Protein AF-A0A6G0L705-F1 (afdb_monomer)

Solvent-accessible surface area (backbone atoms only — not comparable to ful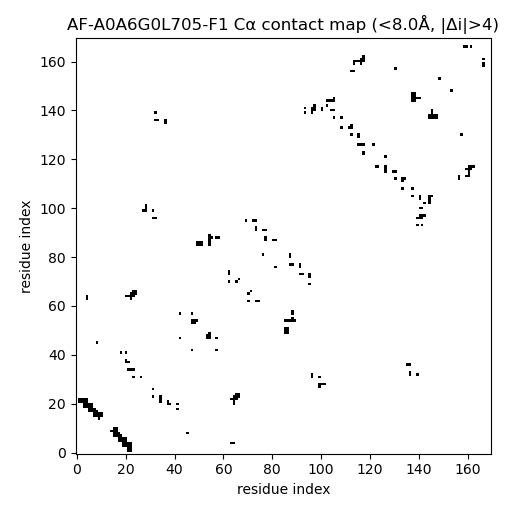l-atom values): 9842 Å² total; per-residue (Å²): 133,85,60,62,49,79,48,78,48,73,43,96,88,69,50,75,46,77,48,75,44,70,47,56,74,98,61,55,44,64,54,47,45,54,49,52,53,52,46,53,54,46,37,62,72,75,60,56,55,75,48,52,72,36,26,53,55,51,39,59,61,46,49,78,29,38,47,75,67,62,32,50,54,45,50,52,47,48,75,74,41,44,93,82,32,61,54,38,47,62,52,40,52,46,56,52,36,44,70,52,41,54,90,64,50,52,58,56,53,51,54,49,53,66,61,48,60,56,51,91,93,58,53,71,67,58,41,53,47,56,55,48,53,59,60,65,42,37,67,62,43,50,98,82,44,29,66,80,77,54,66,70,56,54,52,49,37,56,44,72,19,44,56,69,88,67,44,76,74,112

Foldseek 3Di:
DFDWDKDWDQDPVRDIDIDTQTADDDDALVSLLLNVVSLVVVCVVNVQDLAQVSLVVSLVVNLVRYDDPLNVQLVVQCVVPSVPGSNSNLVSSLVVSCVRQDPCSLVVLVVVLLVQADDPPDDLVVSVVVNVSSQVSQCSHDPPRNDHDDPVVSVVSSLSRYPPVSNPPD

Secondary structure (DSSP, 8-state):
---EEEEEEE-TTS-EEEEEEEPP-S--HHHHHHHHHHHHHHHHHHT--SSHHHHHHHHHHHHTT--HHHHHHHHHHHHHHTTT-TTHHHHHHHHHHHHHS-TTHHHHHHHHHHH----TT--HHHHHHHHHHHHHHGGG--TTTTPPPPHHHHHHHHHHTS-HHHHTT-

Sequence (170 aa):
MTDDITFTKTKANGTVVKKKVPVFRDGDWKAWLVWVLNLQEFQAFMGYTLEQGDQWALAEDIQVLLFEEDLRFFNDIFREEAEFRPNITVIALRQLTARHCPPETRGVLMDELMQVRKKKGTSVREYSREFRTLLRMIPFLEHGENEAVPEADVVRMYKNGMPVDWQDAY

pLDDT: mean 92.24, std 7.67, range [42.78, 97.31]

Radius of gyration: 18.54 Å; Cα contacts (8 Å, |Δi|>4): 166; chains: 1; bounding box: 48×31×52 Å

Nearest PDB structures (foldseek):
  8uyo-assembly1_1  TM=5.138E-01  e=4.205E-02  Homo sapiens
  5iqj-assembly3_C  TM=2.612E-01  e=2.625E+00  Vibrio cholerae O1 biovar El Tor

Structure (mmCIF, N/CA/C/O backbone):
data_AF-A0A6G0L705-F1
#
_entry.id   AF-A0A6G0L705-F1
#
loop_
_atom_site.group_PDB
_atom_site.id
_atom_site.type_symbol
_atom_site.label_atom_id
_atom_site.label_alt_id
_atom_site.label_comp_id
_atom_site.label_asym_id
_atom_site.label_entity_id
_atom_site.label_seq_id
_atom_site.pdbx_PDB_ins_code
_atom_site.Cartn_x
_atom_site.Cartn_y
_atom_site.Cartn_z
_atom_site.occupancy
_atom_site.B_iso_or_equiv
_atom_site.auth_seq_id
_atom_site.auth_comp_id
_atom_site.auth_asym_id
_atom_site.auth_atom_id
_atom_site.pdbx_PDB_model_num
ATOM 1 N N . MET A 1 1 ? -7.353 -19.001 -4.564 1.00 42.78 1 MET A N 1
ATOM 2 C CA . MET A 1 1 ? -8.498 -18.084 -4.731 1.00 42.78 1 MET A CA 1
ATOM 3 C C . MET A 1 1 ? -8.224 -16.924 -3.803 1.00 42.78 1 MET A C 1
ATOM 5 O O . MET A 1 1 ? -7.949 -17.188 -2.645 1.00 42.78 1 MET A O 1
ATOM 9 N N . THR A 1 2 ? -8.160 -15.695 -4.308 1.00 59.28 2 THR A N 1
ATOM 10 C CA . THR A 1 2 ? -8.153 -14.513 -3.439 1.00 59.28 2 THR A CA 1
ATOM 11 C C . THR A 1 2 ? -9.572 -14.328 -2.924 1.00 59.28 2 THR A C 1
ATOM 13 O O . THR A 1 2 ? -10.496 -14.155 -3.720 1.00 59.28 2 THR A O 1
ATOM 16 N N . ASP A 1 3 ? -9.747 -14.458 -1.613 1.00 86.94 3 ASP A N 1
ATOM 17 C CA . ASP A 1 3 ? -11.007 -14.136 -0.957 1.00 86.94 3 ASP A CA 1
ATOM 18 C C . ASP A 1 3 ? -11.141 -12.602 -0.967 1.00 86.94 3 ASP A C 1
ATOM 20 O O . ASP A 1 3 ? -10.310 -11.893 -0.405 1.00 86.94 3 ASP A O 1
ATOM 24 N N . ASP A 1 4 ? -12.151 -12.079 -1.663 1.00 93.12 4 ASP A N 1
ATOM 25 C CA . ASP A 1 4 ? -12.408 -10.638 -1.753 1.00 93.12 4 ASP A CA 1
ATOM 26 C C . ASP A 1 4 ? -13.674 -10.279 -0.966 1.00 93.12 4 ASP A C 1
ATOM 28 O O . ASP A 1 4 ? -14.715 -10.927 -1.117 1.00 93.12 4 ASP A O 1
ATOM 32 N N . ILE A 1 5 ? -13.638 -9.170 -0.226 1.00 95.00 5 ILE A N 1
ATOM 33 C CA . ILE A 1 5 ? -14.830 -8.547 0.360 1.00 95.00 5 ILE A CA 1
ATOM 34 C C . ILE A 1 5 ? -15.337 -7.444 -0.572 1.00 95.00 5 ILE A C 1
ATOM 36 O O . ILE A 1 5 ? -14.567 -6.682 -1.160 1.00 95.00 5 ILE A O 1
ATOM 40 N N . THR A 1 6 ? -16.659 -7.373 -0.753 1.00 95.81 6 THR A N 1
ATOM 41 C CA . THR A 1 6 ? -17.296 -6.345 -1.588 1.00 95.81 6 THR A CA 1
ATOM 42 C C . THR A 1 6 ? -17.860 -5.229 -0.723 1.00 95.81 6 THR A C 1
ATOM 44 O O . THR A 1 6 ? -18.895 -5.399 -0.083 1.00 95.81 6 THR A O 1
ATOM 47 N N . PHE A 1 7 ? -17.232 -4.061 -0.793 1.00 95.62 7 PHE A N 1
ATOM 48 C CA . PHE A 1 7 ? -17.709 -2.838 -0.161 1.00 95.62 7 PHE A CA 1
ATOM 49 C C . PHE A 1 7 ? -18.599 -2.061 -1.117 1.00 95.62 7 PHE A C 1
ATOM 51 O O . PHE A 1 7 ? -18.406 -2.074 -2.339 1.00 95.62 7 PHE A O 1
ATOM 58 N N . THR A 1 8 ? -19.581 -1.371 -0.553 1.00 94.25 8 THR A N 1
ATOM 59 C CA . THR A 1 8 ? -20.555 -0.590 -1.309 1.00 94.25 8 THR A CA 1
ATOM 60 C C . THR A 1 8 ? -20.527 0.853 -0.831 1.00 94.25 8 THR A C 1
ATOM 62 O O . THR A 1 8 ? -20.612 1.109 0.363 1.00 94.25 8 THR A O 1
ATOM 65 N N . LYS A 1 9 ? -20.446 1.797 -1.770 1.00 92.31 9 LYS A N 1
ATOM 66 C CA . LYS A 1 9 ? -20.517 3.234 -1.501 1.00 92.31 9 LYS A CA 1
ATOM 67 C C . LYS A 1 9 ? -21.645 3.854 -2.309 1.00 92.31 9 LYS A C 1
ATOM 69 O O . LYS A 1 9 ? -21.705 3.692 -3.529 1.00 92.31 9 LYS A O 1
ATOM 74 N N . THR A 1 10 ? -22.495 4.622 -1.644 1.00 92.56 10 THR A N 1
ATOM 75 C CA . THR A 1 10 ? -23.503 5.454 -2.306 1.00 92.56 10 THR A CA 1
ATOM 76 C C . THR A 1 10 ? -22.913 6.838 -2.553 1.00 92.56 10 THR A C 1
ATOM 78 O O . THR A 1 10 ? -22.479 7.519 -1.629 1.00 92.56 10 THR A O 1
ATOM 81 N N . LYS A 1 11 ? -22.845 7.253 -3.818 1.00 88.81 11 LYS A N 1
ATOM 82 C CA . LYS A 1 11 ? -22.392 8.593 -4.212 1.00 88.81 11 LYS A CA 1
ATOM 83 C C . LYS A 1 11 ? -23.455 9.643 -3.880 1.00 88.81 11 LYS A C 1
ATOM 85 O O . LYS A 1 11 ? -24.634 9.322 -3.774 1.00 88.81 11 LYS A O 1
ATOM 90 N N . ALA A 1 12 ? -23.054 10.915 -3.836 1.00 86.88 12 ALA A N 1
ATOM 91 C CA . ALA A 1 12 ? -23.959 12.045 -3.585 1.00 86.88 12 ALA A CA 1
ATOM 92 C C . ALA A 1 12 ? -25.152 12.122 -4.563 1.00 86.88 12 ALA A C 1
ATOM 94 O O . ALA A 1 12 ? -26.218 12.606 -4.209 1.00 86.88 12 ALA A O 1
ATOM 95 N N . ASN A 1 13 ? -24.995 11.602 -5.784 1.00 91.06 13 ASN A N 1
ATOM 96 C CA . ASN A 1 13 ? -26.057 11.525 -6.790 1.00 91.06 13 ASN A CA 1
ATOM 97 C C . ASN A 1 13 ? -26.958 10.273 -6.653 1.00 91.06 13 ASN A C 1
ATOM 99 O O . ASN A 1 13 ? -27.658 9.924 -7.601 1.00 91.06 13 ASN A O 1
ATOM 103 N N . GLY A 1 14 ? -26.875 9.537 -5.540 1.00 91.44 14 GLY A N 1
ATOM 104 C CA . GLY A 1 14 ? -27.624 8.301 -5.291 1.00 91.44 14 GLY A CA 1
ATOM 105 C C . GLY A 1 14 ? -27.089 7.059 -6.014 1.00 91.44 14 GLY A C 1
ATOM 106 O O . GLY A 1 14 ? -27.605 5.963 -5.810 1.00 91.44 14 GLY A O 1
ATOM 107 N N . THR A 1 15 ? -26.046 7.184 -6.845 1.00 94.12 15 THR A N 1
ATOM 108 C CA . THR A 1 15 ? -25.465 6.027 -7.541 1.00 94.12 15 THR A CA 1
ATOM 109 C C . THR A 1 15 ? -24.717 5.133 -6.561 1.00 94.12 15 THR A C 1
ATOM 111 O O . THR A 1 15 ? -23.779 5.576 -5.897 1.00 94.12 15 THR A O 1
ATOM 114 N N . VAL A 1 16 ? -25.073 3.853 -6.539 1.00 94.56 16 VAL A N 1
ATOM 115 C CA . VAL A 1 16 ? -24.383 2.835 -5.747 1.00 94.56 16 VAL A CA 1
ATOM 116 C C . VAL A 1 16 ? -23.226 2.252 -6.555 1.00 94.56 16 VAL A C 1
ATOM 118 O O . VAL A 1 16 ? -23.421 1.718 -7.646 1.00 94.56 16 VAL A O 1
ATOM 121 N N . VAL A 1 17 ? -22.013 2.344 -6.020 1.00 94.38 17 VAL A N 1
ATOM 122 C CA . VAL A 1 17 ? -20.807 1.739 -6.593 1.00 94.38 17 VAL A CA 1
ATOM 123 C C . VAL A 1 17 ? -20.247 0.676 -5.660 1.00 94.3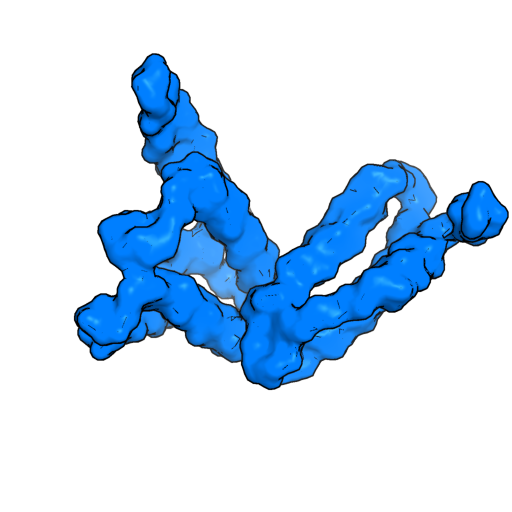8 17 VAL A C 1
ATOM 125 O O . VAL A 1 17 ? -20.391 0.765 -4.444 1.00 94.38 17 VAL A O 1
ATOM 128 N N . LYS A 1 18 ? -19.601 -0.337 -6.240 1.00 94.56 18 LYS A N 1
ATOM 129 C CA . LYS A 1 18 ? -19.010 -1.455 -5.503 1.00 94.56 18 LYS A CA 1
ATOM 130 C C . LYS A 1 18 ? -17.511 -1.523 -5.755 1.00 94.56 18 LYS A C 1
ATOM 132 O O . LYS A 1 18 ? -17.070 -1.300 -6.883 1.00 94.56 18 LYS A O 1
ATOM 137 N N . LYS A 1 19 ? -16.745 -1.872 -4.727 1.00 94.62 19 LYS A N 1
ATOM 138 C CA . LYS A 1 19 ? -15.305 -2.129 -4.809 1.00 94.62 19 LYS A CA 1
ATOM 139 C C . LYS A 1 19 ? -15.021 -3.462 -4.133 1.00 94.62 19 LYS A C 1
ATOM 141 O O . LYS A 1 19 ? -15.455 -3.695 -3.011 1.00 94.62 19 LYS A O 1
ATOM 146 N N . LYS A 1 20 ? -14.317 -4.338 -4.845 1.00 95.06 20 LYS A N 1
ATOM 147 C CA . LYS A 1 20 ? -13.746 -5.548 -4.260 1.00 95.06 20 LYS A CA 1
ATOM 148 C C . LYS A 1 20 ? -12.392 -5.207 -3.664 1.00 95.06 20 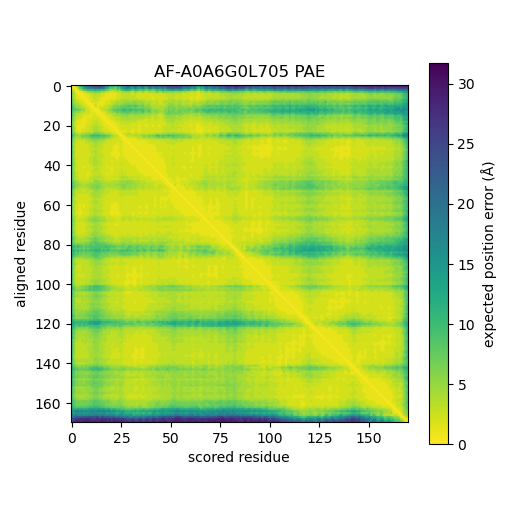LYS A C 1
ATOM 150 O O . LYS A 1 20 ? -11.607 -4.519 -4.323 1.00 95.06 20 LYS A O 1
ATOM 155 N N . VAL A 1 21 ? -12.156 -5.667 -2.447 1.00 95.31 21 VAL A N 1
ATOM 156 C CA . VAL A 1 21 ? -10.885 -5.512 -1.744 1.00 95.31 21 VAL A CA 1
ATOM 157 C C . VAL A 1 21 ? -10.447 -6.901 -1.290 1.00 95.31 21 VAL A C 1
ATOM 159 O O . VAL A 1 21 ? -11.263 -7.604 -0.686 1.00 95.31 21 VAL A O 1
ATOM 162 N N . PRO A 1 22 ? -9.213 -7.321 -1.608 1.00 94.75 22 PRO A N 1
ATOM 163 C CA . PRO A 1 22 ? -8.718 -8.617 -1.176 1.00 94.75 22 PRO A CA 1
ATOM 164 C C . PRO A 1 22 ? -8.565 -8.632 0.343 1.00 94.75 22 PRO A C 1
ATOM 166 O O . PRO A 1 22 ? -8.160 -7.631 0.937 1.00 94.75 22 PRO A O 1
ATOM 169 N N . VAL A 1 23 ? -8.855 -9.766 0.970 1.00 95.50 23 VAL A N 1
ATOM 170 C CA . VAL A 1 23 ? -8.432 -9.999 2.354 1.00 95.50 23 VAL A CA 1
ATOM 171 C C . VAL A 1 23 ? -6.926 -10.240 2.414 1.00 95.50 23 VAL A C 1
ATOM 173 O O . VAL A 1 23 ? -6.317 -10.657 1.423 1.00 95.50 23 VAL A O 1
ATOM 176 N N . PHE A 1 24 ? -6.331 -10.024 3.582 1.00 95.06 24 PHE A N 1
ATOM 177 C CA . PHE A 1 24 ? -4.974 -10.474 3.863 1.00 95.06 24 PHE A CA 1
ATOM 178 C C . PHE A 1 24 ? -5.005 -11.735 4.732 1.00 95.06 24 PHE A C 1
ATOM 180 O O . PHE A 1 24 ? -5.639 -11.759 5.788 1.00 95.06 24 PHE A O 1
ATOM 187 N N . ARG A 1 25 ? -4.337 -12.796 4.268 1.00 91.06 25 ARG A N 1
ATOM 188 C CA . ARG A 1 25 ? -4.171 -14.059 4.996 1.00 91.06 25 ARG A CA 1
ATOM 189 C C . ARG A 1 25 ? -2.871 -14.733 4.560 1.00 91.06 25 ARG A C 1
ATOM 191 O O . ARG A 1 25 ? -2.672 -14.910 3.360 1.00 91.06 25 ARG A O 1
ATOM 198 N N . ASP A 1 26 ? -2.032 -15.100 5.526 1.00 81.56 26 ASP A N 1
ATOM 199 C CA . ASP A 1 26 ? -0.814 -15.909 5.347 1.00 81.56 26 ASP A CA 1
ATOM 200 C C . ASP A 1 26 ? 0.091 -15.461 4.179 1.00 81.56 26 ASP A C 1
ATOM 202 O O . ASP A 1 26 ? 0.476 -16.260 3.321 1.00 81.56 26 ASP A O 1
ATOM 206 N N . GLY A 1 27 ? 0.405 -14.163 4.115 1.00 90.12 27 GLY A N 1
ATOM 207 C CA . GLY A 1 27 ? 1.269 -13.571 3.089 1.00 90.12 27 GLY A CA 1
ATOM 208 C C . GLY A 1 27 ? 2.681 -13.260 3.587 1.00 90.12 27 GLY A C 1
ATOM 209 O O . GLY A 1 27 ? 2.898 -13.053 4.777 1.00 90.12 27 GLY A O 1
ATOM 210 N N . ASP A 1 28 ? 3.641 -13.186 2.662 1.00 94.50 28 ASP A N 1
ATOM 211 C CA . ASP A 1 28 ? 4.955 -12.607 2.950 1.00 94.50 28 ASP A CA 1
ATOM 212 C C . ASP A 1 28 ? 4.894 -11.066 3.004 1.00 94.50 28 ASP A C 1
ATOM 214 O O . ASP A 1 28 ? 3.871 -10.441 2.701 1.00 94.50 28 ASP A O 1
ATOM 218 N N . TRP A 1 29 ? 6.016 -10.438 3.363 1.00 95.19 29 TRP A N 1
ATOM 219 C CA . TRP A 1 29 ? 6.138 -8.978 3.450 1.00 95.19 29 TRP A CA 1
ATOM 220 C C . TRP A 1 29 ? 5.708 -8.268 2.155 1.00 95.19 29 TRP A C 1
ATOM 222 O O . TRP A 1 29 ? 5.147 -7.172 2.179 1.00 95.19 29 TRP A O 1
ATOM 232 N N . LYS A 1 30 ? 5.929 -8.895 0.995 1.00 95.56 30 LYS A N 1
ATOM 233 C CA . LYS A 1 30 ? 5.602 -8.311 -0.305 1.00 95.56 30 LYS A CA 1
ATOM 234 C C . LYS A 1 30 ? 4.112 -8.410 -0.589 1.00 95.56 30 LYS A C 1
ATOM 236 O O . LYS A 1 30 ? 3.518 -7.439 -1.060 1.00 95.56 30 LYS A O 1
ATOM 241 N N . ALA A 1 31 ? 3.492 -9.545 -0.276 1.00 95.81 31 ALA A N 1
ATOM 242 C CA . ALA A 1 31 ? 2.047 -9.709 -0.310 1.00 95.81 31 ALA A CA 1
ATOM 243 C C . ALA A 1 31 ? 1.360 -8.699 0.620 1.00 95.81 31 ALA A C 1
ATOM 245 O O . ALA A 1 31 ? 0.369 -8.088 0.214 1.00 95.81 31 ALA A O 1
ATOM 246 N N . TRP A 1 32 ? 1.927 -8.451 1.807 1.00 96.94 32 TRP A N 1
ATOM 247 C CA . TRP A 1 32 ? 1.458 -7.411 2.723 1.00 96.94 32 TRP A CA 1
ATOM 248 C C . TRP A 1 32 ? 1.507 -6.021 2.080 1.00 96.94 32 TRP A C 1
ATOM 250 O O . TRP A 1 32 ? 0.488 -5.336 2.015 1.00 96.94 32 TRP A O 1
ATOM 260 N N . LEU A 1 33 ? 2.645 -5.609 1.514 1.00 97.00 33 LEU A N 1
ATOM 261 C CA . LEU A 1 33 ? 2.770 -4.287 0.882 1.00 97.00 33 LEU A CA 1
ATOM 262 C C . LEU A 1 33 ? 1.865 -4.127 -0.347 1.00 97.00 33 LEU A C 1
ATOM 264 O O . LEU A 1 33 ? 1.308 -3.050 -0.572 1.00 97.00 33 LEU A O 1
ATOM 268 N N . VAL A 1 34 ? 1.651 -5.191 -1.127 1.00 96.06 34 VAL A N 1
ATOM 269 C CA . VAL A 1 34 ? 0.641 -5.192 -2.198 1.00 96.06 34 VAL A CA 1
ATOM 270 C C . VAL A 1 34 ? -0.761 -4.995 -1.620 1.00 96.06 34 VAL A C 1
ATOM 272 O O . VAL A 1 34 ? -1.548 -4.225 -2.174 1.00 96.06 34 VAL A O 1
ATOM 275 N N . TRP A 1 35 ? -1.094 -5.664 -0.519 1.00 96.75 35 TRP A N 1
ATOM 276 C CA . TRP A 1 35 ? -2.385 -5.504 0.144 1.00 96.75 35 TRP A CA 1
ATOM 277 C C . TRP A 1 35 ? -2.579 -4.077 0.681 1.00 96.75 35 TRP A C 1
ATOM 279 O O . TRP A 1 35 ? -3.599 -3.454 0.384 1.00 96.75 35 TRP A O 1
ATOM 289 N N . VAL A 1 36 ? -1.568 -3.493 1.332 1.00 96.38 36 VAL A N 1
ATOM 290 C CA . VAL A 1 36 ? -1.584 -2.096 1.805 1.00 96.38 36 VAL A CA 1
ATOM 291 C C . VAL A 1 36 ? -1.764 -1.102 0.651 1.00 96.38 36 VAL A C 1
ATOM 293 O O . VAL A 1 36 ? -2.540 -0.151 0.767 1.00 96.38 36 VAL A O 1
ATOM 296 N N . LEU A 1 37 ? -1.129 -1.330 -0.503 1.00 95.50 37 LEU A N 1
ATOM 297 C CA . LEU A 1 37 ? -1.350 -0.507 -1.699 1.00 95.50 37 LEU A CA 1
ATOM 298 C C . LEU A 1 37 ? -2.802 -0.567 -2.193 1.00 95.50 37 LEU A C 1
ATOM 300 O O . LEU A 1 37 ? -3.376 0.465 -2.550 1.00 95.50 37 LEU A O 1
ATOM 304 N N . ASN A 1 38 ? -3.413 -1.755 -2.194 1.00 94.94 38 ASN A N 1
ATOM 305 C CA . ASN A 1 38 ? -4.832 -1.905 -2.528 1.00 94.94 38 ASN A CA 1
ATOM 306 C C . ASN A 1 38 ? -5.727 -1.202 -1.499 1.00 94.94 38 ASN A C 1
ATOM 308 O O . ASN A 1 38 ? -6.724 -0.582 -1.876 1.00 94.94 38 ASN A O 1
ATOM 312 N N . LEU A 1 39 ? -5.353 -1.251 -0.218 1.00 95.25 39 LEU A N 1
ATOM 313 C CA . LEU A 1 39 ? -6.066 -0.572 0.856 1.00 95.25 39 LEU A CA 1
ATOM 314 C C . LEU A 1 39 ? -5.999 0.955 0.707 1.00 95.25 39 LEU A C 1
ATOM 316 O O . LEU A 1 39 ? -7.011 1.623 0.892 1.00 95.25 39 LEU A O 1
ATOM 320 N N . GLN A 1 40 ? -4.863 1.517 0.285 1.00 94.06 40 GLN A N 1
ATOM 321 C CA . GLN A 1 40 ? -4.745 2.949 -0.018 1.00 94.06 40 GLN A CA 1
ATOM 322 C C . GLN A 1 40 ? -5.713 3.373 -1.139 1.00 94.06 40 GLN A C 1
ATOM 324 O O . GLN A 1 40 ? -6.377 4.408 -1.052 1.00 94.06 40 GLN A O 1
ATOM 329 N N . GLU A 1 41 ? -5.828 2.569 -2.199 1.00 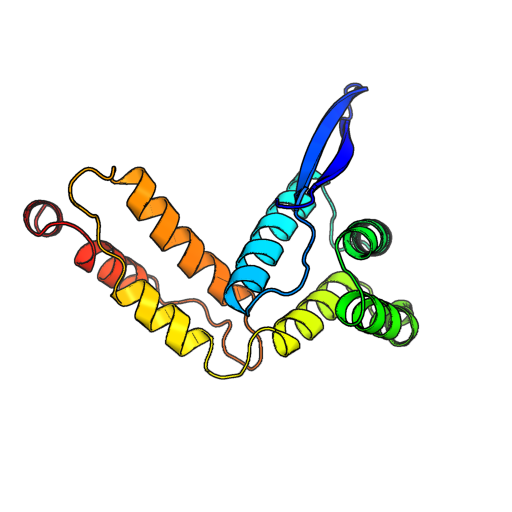93.12 41 GLU A N 1
ATOM 330 C CA . GLU A 1 41 ? -6.779 2.830 -3.288 1.00 93.12 41 GLU A CA 1
ATOM 331 C C . GLU A 1 41 ? -8.235 2.687 -2.829 1.00 93.12 41 GLU A C 1
ATOM 333 O O . GLU A 1 41 ? -9.109 3.436 -3.274 1.00 93.12 41 GLU A O 1
ATOM 338 N N . PHE A 1 42 ? -8.503 1.741 -1.929 1.00 95.25 42 PHE A N 1
ATOM 339 C CA . PHE A 1 42 ? -9.801 1.575 -1.288 1.00 95.25 42 PHE A CA 1
ATOM 340 C C . PHE A 1 42 ? -10.166 2.773 -0.403 1.00 95.25 42 PHE A C 1
ATOM 342 O O . PHE A 1 42 ? -11.263 3.306 -0.550 1.00 95.25 42 PHE A O 1
ATOM 349 N N . GLN A 1 43 ? -9.249 3.254 0.438 1.00 94.06 43 GLN A N 1
ATOM 350 C CA . GLN A 1 43 ? -9.446 4.438 1.277 1.00 94.06 43 GLN A CA 1
ATOM 351 C C . GLN A 1 43 ? -9.821 5.658 0.433 1.00 94.06 43 GLN A C 1
ATOM 353 O O . GLN A 1 43 ? -10.821 6.321 0.707 1.00 94.06 43 GLN A O 1
ATOM 358 N N . ALA A 1 44 ? -9.086 5.897 -0.658 1.00 93.25 44 ALA A N 1
ATOM 359 C CA . ALA A 1 44 ? -9.388 6.976 -1.595 1.00 93.25 44 ALA A CA 1
ATOM 360 C C . ALA A 1 44 ? -10.755 6.793 -2.281 1.00 93.25 44 ALA A C 1
ATOM 362 O O . ALA A 1 44 ? -11.498 7.757 -2.468 1.00 93.25 44 ALA A O 1
ATOM 363 N N . PHE A 1 45 ? -11.122 5.557 -2.637 1.00 93.69 45 PHE A N 1
ATOM 364 C CA . PHE A 1 45 ? -12.433 5.245 -3.210 1.00 93.69 45 PHE A CA 1
ATOM 365 C C . PHE A 1 45 ? -13.576 5.514 -2.219 1.00 93.69 45 PHE A C 1
ATOM 367 O O . PHE A 1 45 ? -14.582 6.139 -2.583 1.00 93.69 45 PHE A O 1
ATOM 374 N N . MET A 1 46 ? -13.416 5.079 -0.967 1.00 94.25 46 MET A N 1
ATOM 375 C CA . MET A 1 46 ? -14.378 5.296 0.114 1.00 94.25 46 MET A CA 1
ATOM 376 C C . MET A 1 46 ? -14.429 6.754 0.559 1.00 94.25 46 MET A C 1
ATOM 378 O O . MET A 1 46 ? -15.497 7.239 0.920 1.00 94.25 46 MET A O 1
ATOM 382 N N . GLY A 1 47 ? -13.363 7.515 0.316 1.00 92.44 47 GLY A N 1
ATOM 383 C CA . GLY A 1 47 ? -13.273 8.930 0.661 1.00 92.44 47 GLY A CA 1
ATOM 384 C C . GLY A 1 47 ? -12.994 9.150 2.141 1.00 92.44 47 GLY A C 1
ATOM 385 O O . GLY A 1 47 ? -13.364 10.199 2.650 1.00 92.44 47 GLY A O 1
ATOM 386 N N . TYR A 1 48 ? -12.372 8.174 2.805 1.00 93.56 48 TYR A N 1
ATOM 387 C CA . TYR A 1 48 ? -11.970 8.308 4.199 1.00 93.56 48 TYR A CA 1
ATOM 388 C C . TYR A 1 48 ? -10.899 9.385 4.345 1.00 93.56 48 TYR A C 1
ATOM 390 O O . TYR A 1 48 ? -9.911 9.407 3.603 1.00 93.56 48 TYR A O 1
ATOM 398 N N . THR A 1 49 ? -11.096 10.271 5.312 1.00 90.94 49 THR A N 1
ATOM 399 C CA . THR A 1 49 ? -10.156 11.323 5.687 1.00 90.94 49 THR A CA 1
ATOM 400 C C . THR A 1 49 ? -9.447 10.986 7.004 1.00 90.94 49 THR A C 1
ATOM 402 O O . THR A 1 49 ? -9.582 9.890 7.550 1.00 90.94 49 THR A O 1
ATOM 405 N N . LEU A 1 50 ? -8.647 11.927 7.513 1.00 87.62 50 LEU A N 1
ATOM 406 C CA . LEU A 1 50 ? -8.019 11.824 8.835 1.00 87.62 50 LEU A CA 1
ATOM 407 C C . LEU A 1 50 ? -8.953 12.265 9.974 1.00 87.62 50 LEU A C 1
ATOM 409 O O . LEU A 1 50 ? -8.523 12.312 11.125 1.00 87.62 50 LEU A O 1
ATOM 413 N N . GLU A 1 51 ? -10.205 12.617 9.671 1.00 89.69 51 GLU A N 1
ATOM 414 C CA . GLU A 1 51 ? -11.206 12.902 10.693 1.00 89.69 51 GLU A CA 1
ATOM 415 C C . GLU A 1 51 ? -11.496 11.649 11.520 1.00 89.69 51 GLU A C 1
ATOM 417 O O . GLU A 1 51 ? -11.563 10.539 10.996 1.00 89.69 51 GLU A O 1
ATOM 422 N N . GLN A 1 52 ? -11.698 11.826 12.826 1.00 85.19 52 GLN A N 1
ATOM 423 C CA . GLN A 1 52 ? -11.837 10.704 13.753 1.00 85.19 52 GLN A CA 1
ATOM 424 C C . GLN A 1 52 ? -12.960 9.741 13.332 1.00 85.19 52 GLN A C 1
ATOM 426 O O . GLN A 1 52 ? -12.751 8.534 13.341 1.00 85.19 52 GLN A O 1
ATOM 431 N N . GLY A 1 53 ? -14.123 10.255 12.911 1.00 88.75 53 GLY A N 1
ATOM 432 C CA . GLY A 1 53 ? -15.241 9.420 12.453 1.00 88.75 53 GLY A CA 1
ATOM 433 C C . GLY A 1 53 ? -14.883 8.537 11.253 1.00 88.75 53 GLY A C 1
ATOM 434 O O . GLY A 1 53 ? -15.195 7.348 11.253 1.00 88.75 53 GLY A O 1
ATOM 435 N N . ASP A 1 54 ? -14.152 9.088 10.282 1.00 92.19 54 ASP A N 1
ATOM 436 C CA . ASP A 1 54 ? -13.662 8.332 9.126 1.00 92.19 54 ASP A CA 1
ATOM 437 C C . ASP A 1 54 ? -12.602 7.301 9.520 1.00 92.19 54 ASP A C 1
ATOM 439 O O . ASP A 1 54 ? -12.544 6.225 8.932 1.00 92.19 54 ASP A O 1
ATOM 443 N N . GLN A 1 55 ? -11.774 7.597 10.525 1.00 92.00 55 GLN A N 1
ATOM 444 C CA . GLN A 1 55 ? -10.791 6.646 11.042 1.00 92.00 55 GLN A CA 1
ATOM 445 C C . GLN A 1 55 ? -11.477 5.433 11.685 1.00 92.00 55 GLN A C 1
ATOM 447 O O . GLN A 1 55 ? -11.084 4.304 11.389 1.00 92.00 55 GLN A O 1
ATOM 452 N N . TRP A 1 56 ? -12.530 5.637 12.482 1.00 91.75 56 TRP A N 1
ATOM 453 C CA . TRP A 1 56 ? -13.331 4.540 13.041 1.00 91.75 56 TRP A CA 1
ATOM 454 C C . TRP A 1 56 ? -14.021 3.714 11.952 1.00 91.75 56 TRP A C 1
ATOM 456 O O . TRP A 1 56 ? -13.897 2.493 11.955 1.00 91.75 56 TRP A O 1
ATOM 466 N N . ALA A 1 57 ? -14.669 4.361 10.980 1.00 93.81 57 ALA A N 1
ATOM 467 C CA . ALA A 1 57 ? -15.319 3.656 9.872 1.00 93.81 57 ALA A CA 1
ATOM 468 C C . ALA A 1 57 ? -14.314 2.845 9.032 1.00 93.81 57 ALA A C 1
ATOM 470 O O . ALA A 1 57 ? -14.549 1.686 8.697 1.00 93.81 57 ALA A O 1
ATOM 471 N N . LEU A 1 58 ? -13.142 3.420 8.751 1.00 95.25 58 LEU A N 1
ATOM 472 C CA . LEU A 1 58 ? -12.056 2.711 8.084 1.00 95.25 58 LEU A CA 1
ATOM 473 C C . LEU A 1 58 ? -11.545 1.523 8.914 1.00 95.25 58 LEU A C 1
ATOM 475 O O . LEU A 1 58 ? -11.161 0.505 8.342 1.00 95.25 58 LEU A O 1
ATOM 479 N N . ALA A 1 59 ? -11.516 1.634 10.242 1.00 95.19 59 ALA A N 1
ATOM 480 C CA . ALA A 1 59 ? -11.100 0.542 11.113 1.00 95.19 59 ALA A CA 1
ATOM 481 C C . ALA A 1 59 ? -12.051 -0.655 11.012 1.00 95.19 59 ALA A C 1
ATOM 483 O O . ALA A 1 59 ? -11.581 -1.781 10.859 1.00 95.19 59 ALA A O 1
ATOM 484 N N . GLU A 1 60 ? -13.363 -0.412 11.028 1.00 95.38 60 GLU A N 1
ATOM 485 C CA . GLU A 1 60 ? -14.386 -1.452 10.843 1.00 95.38 60 GLU A CA 1
ATOM 486 C C . GLU A 1 60 ? -14.217 -2.162 9.490 1.00 95.38 60 GLU A C 1
ATOM 488 O O . GLU A 1 60 ? -14.216 -3.393 9.417 1.00 95.38 60 GLU A O 1
ATOM 493 N N . ASP A 1 61 ? -13.978 -1.395 8.422 1.00 96.56 61 ASP A N 1
ATOM 494 C CA . ASP A 1 61 ? -13.726 -1.947 7.089 1.00 96.56 61 ASP A CA 1
ATOM 495 C C . ASP A 1 61 ? -12.415 -2.751 7.012 1.00 96.56 61 ASP A C 1
ATOM 497 O O . ASP A 1 61 ? -12.336 -3.745 6.291 1.00 96.56 61 ASP A O 1
ATOM 501 N N . ILE A 1 62 ? -11.370 -2.356 7.744 1.00 96.38 62 ILE A N 1
ATOM 502 C CA . ILE A 1 62 ? -10.099 -3.097 7.800 1.00 96.38 62 ILE A CA 1
ATOM 503 C C . ILE A 1 62 ? -10.243 -4.385 8.613 1.00 96.38 62 ILE A C 1
ATOM 505 O O . ILE A 1 62 ? -9.689 -5.412 8.223 1.00 96.38 62 ILE A O 1
ATOM 509 N N . GLN A 1 63 ? -10.999 -4.369 9.711 1.00 96.06 63 GLN A N 1
ATOM 510 C CA . GLN A 1 63 ? -11.198 -5.542 10.568 1.00 96.06 63 GLN A CA 1
ATOM 511 C C . GLN A 1 63 ? -11.786 -6.729 9.801 1.00 96.06 63 GLN A C 1
ATOM 513 O O . GLN A 1 63 ? -11.400 -7.866 10.052 1.00 96.06 63 GLN A O 1
ATOM 518 N N . VAL A 1 64 ? -12.671 -6.487 8.827 1.00 96.38 64 VAL A N 1
ATOM 519 C CA . VAL A 1 64 ? -13.240 -7.565 7.996 1.00 96.38 64 VAL A CA 1
ATOM 520 C C . VAL A 1 64 ? -12.279 -8.085 6.917 1.00 96.38 64 VAL A C 1
ATOM 522 O O . VAL A 1 64 ? -12.567 -9.090 6.267 1.00 96.38 64 VAL A O 1
ATOM 525 N N . LEU A 1 65 ? -11.151 -7.404 6.705 1.00 96.81 65 LEU A N 1
ATOM 526 C CA . LEU A 1 65 ? -10.106 -7.778 5.750 1.00 96.81 65 LEU A CA 1
ATOM 527 C C . LEU A 1 65 ? -8.906 -8.471 6.407 1.00 96.81 65 LEU A C 1
ATOM 529 O O . LEU A 1 65 ? -8.090 -9.051 5.690 1.00 96.81 65 LEU A O 1
ATOM 533 N N . LEU A 1 66 ? -8.802 -8.412 7.736 1.00 96.44 66 LEU A N 1
ATOM 534 C CA . LEU A 1 66 ? -7.755 -9.045 8.534 1.00 96.44 66 LEU A CA 1
ATOM 535 C C . LEU A 1 66 ? -8.279 -10.307 9.222 1.00 96.44 66 LEU A C 1
ATOM 537 O O . LEU A 1 66 ? -9.467 -10.442 9.509 1.00 96.44 66 LEU A O 1
ATOM 541 N N . PHE A 1 67 ? -7.371 -11.233 9.524 1.00 94.81 67 PHE A N 1
ATOM 542 C CA . PHE A 1 67 ? -7.702 -12.509 10.153 1.00 94.81 67 PHE A CA 1
ATOM 543 C C . PHE A 1 67 ? -6.748 -12.834 11.304 1.00 94.81 67 PHE A C 1
ATOM 545 O O . PHE A 1 67 ? -5.652 -12.290 11.408 1.00 94.81 67 PHE A O 1
ATOM 552 N N . GLU A 1 68 ? -7.200 -13.732 12.179 1.00 94.19 68 GLU A N 1
ATOM 553 C CA . GLU A 1 68 ? -6.393 -14.391 13.211 1.00 94.19 68 GLU A CA 1
ATOM 554 C C . GLU A 1 68 ? -5.507 -13.455 14.053 1.00 94.19 68 GLU A C 1
ATOM 556 O O . GLU A 1 68 ? -6.013 -12.692 14.874 1.00 94.19 68 GLU A O 1
ATOM 561 N N . GLU A 1 69 ? -4.181 -13.585 13.961 1.00 94.81 69 GLU A N 1
ATOM 562 C CA . GLU A 1 69 ? -3.232 -12.791 14.743 1.00 94.81 69 GLU A CA 1
ATOM 563 C C . GLU A 1 69 ? -3.213 -11.321 14.314 1.00 94.81 69 GLU A C 1
ATOM 565 O O . GLU A 1 69 ? -3.227 -10.459 15.189 1.00 94.81 69 GLU A O 1
ATOM 570 N N . ASP A 1 70 ? -3.287 -11.029 13.013 1.00 96.06 70 ASP A N 1
ATOM 571 C CA . ASP A 1 70 ? -3.297 -9.651 12.510 1.00 96.06 70 ASP A CA 1
ATOM 572 C C . ASP A 1 70 ? -4.548 -8.894 12.967 1.00 96.06 70 ASP A C 1
ATOM 574 O O . ASP A 1 70 ? -4.455 -7.752 13.417 1.00 96.06 70 ASP A O 1
ATOM 578 N N . LEU A 1 71 ? -5.717 -9.546 12.925 1.00 96.75 71 LEU A N 1
ATOM 579 C CA . LEU A 1 71 ? -6.964 -8.961 13.428 1.00 96.75 71 LEU A CA 1
ATOM 580 C C . LEU A 1 71 ? -6.908 -8.720 14.943 1.00 96.75 71 LEU A C 1
ATOM 582 O O . LEU A 1 71 ? -7.339 -7.669 15.418 1.00 96.75 71 LEU A O 1
ATOM 586 N N . ARG A 1 72 ? -6.382 -9.684 15.711 1.00 96.94 72 ARG A N 1
ATOM 587 C CA . ARG A 1 72 ? -6.228 -9.538 17.169 1.00 96.94 72 ARG A CA 1
ATOM 588 C C . ARG A 1 72 ? -5.304 -8.374 17.508 1.00 96.94 72 ARG A C 1
ATOM 590 O O . ARG A 1 72 ? -5.705 -7.497 18.264 1.00 96.94 72 ARG A O 1
ATOM 597 N N . PHE A 1 73 ? -4.132 -8.332 16.881 1.00 96.06 73 PHE A N 1
ATOM 598 C CA . PHE A 1 73 ? -3.146 -7.276 17.076 1.00 96.06 73 PHE A CA 1
ATOM 599 C C . PHE A 1 73 ? -3.707 -5.893 16.719 1.00 96.06 73 PHE A C 1
ATOM 601 O O . PHE A 1 73 ? -3.569 -4.951 17.495 1.00 96.06 73 PHE A O 1
ATOM 608 N N . PHE A 1 74 ? -4.407 -5.777 15.585 1.00 96.38 74 PHE A N 1
ATOM 609 C CA . PHE A 1 74 ? -5.076 -4.537 15.190 1.00 96.38 74 PHE A CA 1
ATOM 610 C C . PHE A 1 74 ? -6.081 -4.066 16.250 1.00 96.38 74 PHE A C 1
ATOM 612 O O . PHE A 1 74 ? -6.074 -2.903 16.646 1.00 96.38 74 PHE A O 1
ATOM 619 N N . ASN A 1 75 ? -6.926 -4.974 16.744 1.00 95.81 75 ASN A N 1
ATOM 620 C CA . ASN A 1 75 ? -7.952 -4.649 17.734 1.00 95.81 75 ASN A CA 1
ATOM 621 C C . ASN A 1 75 ? -7.370 -4.276 19.101 1.00 95.81 75 ASN A C 1
ATOM 623 O O . ASN A 1 75 ? -7.920 -3.398 19.767 1.00 95.81 75 ASN A O 1
ATOM 627 N N . ASP A 1 76 ? -6.274 -4.914 19.516 1.00 96.06 76 ASP A N 1
ATOM 628 C CA . ASP A 1 76 ? -5.595 -4.587 20.771 1.00 96.06 76 ASP A CA 1
ATOM 629 C C . ASP A 1 76 ? -5.051 -3.147 20.744 1.00 96.06 76 ASP A C 1
ATOM 631 O O . ASP A 1 76 ? -5.318 -2.388 21.676 1.00 96.06 76 ASP A O 1
ATOM 635 N N . ILE A 1 77 ? -4.430 -2.715 19.635 1.00 93.25 77 ILE A N 1
ATOM 636 C CA . ILE A 1 77 ? -3.981 -1.319 19.450 1.00 93.25 77 ILE A CA 1
ATOM 637 C C . ILE A 1 77 ? -5.149 -0.338 19.579 1.00 93.25 77 ILE A C 1
ATOM 639 O O . ILE A 1 77 ? -5.045 0.677 20.268 1.00 93.25 77 ILE A O 1
ATOM 643 N N . PHE A 1 78 ? -6.280 -0.630 18.935 1.00 90.75 78 PHE A N 1
ATOM 644 C CA . PHE A 1 78 ? -7.458 0.234 19.023 1.00 90.75 78 PHE A CA 1
ATOM 645 C C . PHE A 1 78 ? -8.001 0.326 20.445 1.00 90.75 78 PHE A C 1
ATOM 647 O O . PHE A 1 78 ? -8.308 1.422 20.910 1.00 90.75 78 PHE A O 1
ATOM 654 N N . ARG A 1 79 ? -8.096 -0.802 21.153 1.00 90.56 79 ARG A N 1
ATOM 655 C CA . ARG A 1 79 ? -8.569 -0.823 22.541 1.00 90.56 79 ARG A CA 1
ATOM 656 C C . ARG A 1 79 ? -7.678 0.017 23.458 1.00 90.56 79 ARG A C 1
ATOM 658 O O . ARG A 1 79 ? -8.185 0.618 24.398 1.00 90.56 79 ARG A O 1
ATOM 665 N N . GLU A 1 80 ? -6.375 0.030 23.209 1.00 90.44 80 GLU A N 1
ATOM 666 C CA . GLU A 1 80 ? -5.392 0.662 24.092 1.00 90.44 80 GLU A CA 1
ATOM 667 C C . GLU A 1 80 ? -5.148 2.140 23.768 1.00 90.44 80 GLU A C 1
ATOM 669 O O . GLU A 1 80 ? -4.945 2.941 24.680 1.00 90.44 80 GLU A O 1
ATOM 674 N N . GLU A 1 81 ? -5.194 2.529 22.491 1.00 89.31 81 GLU A N 1
ATOM 675 C CA . GLU A 1 81 ? -4.729 3.850 22.051 1.00 89.31 81 GLU A CA 1
ATOM 676 C C . GLU A 1 81 ? -5.801 4.739 21.392 1.00 89.31 81 GLU A C 1
ATOM 678 O O . GLU A 1 81 ? -5.552 5.937 21.213 1.00 89.31 81 GLU A O 1
ATOM 683 N N . ALA A 1 82 ? -6.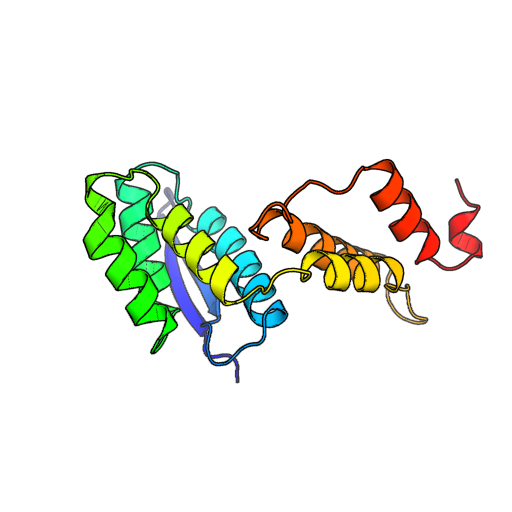988 4.226 21.033 1.00 84.31 82 ALA A N 1
ATOM 684 C CA . ALA A 1 82 ? -7.949 4.981 20.208 1.00 84.31 82 ALA A CA 1
ATOM 685 C C . ALA A 1 82 ? -8.467 6.277 20.855 1.00 84.31 82 ALA A C 1
ATOM 687 O O . ALA A 1 82 ? -8.761 7.240 20.146 1.00 84.31 82 ALA A O 1
ATOM 688 N N . GLU A 1 83 ? -8.542 6.342 22.187 1.00 82.94 83 GLU A N 1
ATOM 689 C CA . GLU A 1 83 ? -8.970 7.552 22.906 1.00 82.94 83 GLU A CA 1
ATOM 690 C C . GLU A 1 83 ? -7.949 8.698 22.808 1.00 82.94 83 GLU A C 1
ATOM 692 O O . GLU A 1 83 ? -8.314 9.870 22.899 1.00 82.94 83 GLU A O 1
ATOM 697 N N . PHE A 1 84 ? -6.672 8.379 22.579 1.00 86.56 84 PHE A N 1
ATOM 698 C CA . PHE A 1 84 ? -5.567 9.343 22.613 1.00 86.56 84 PHE A CA 1
ATOM 699 C C . PHE A 1 84 ? -5.010 9.676 21.224 1.00 86.56 84 PHE A C 1
ATOM 701 O O . PHE A 1 84 ? -4.162 10.562 21.084 1.00 86.56 84 PHE A O 1
ATOM 708 N N . ARG A 1 85 ? -5.455 8.961 20.185 1.00 85.00 85 ARG A N 1
ATOM 709 C CA . ARG A 1 85 ? -4.880 9.016 18.838 1.00 85.00 85 ARG A CA 1
ATOM 710 C C . ARG A 1 85 ? -5.965 9.275 17.787 1.00 85.00 85 ARG A C 1
ATOM 712 O O . ARG A 1 85 ? -6.625 8.336 17.351 1.00 85.00 85 ARG A O 1
ATOM 719 N N . PRO A 1 86 ? -6.122 10.516 17.291 1.00 83.25 86 PRO A N 1
ATOM 720 C CA . PRO A 1 86 ? -7.143 10.821 16.285 1.00 83.25 86 PRO A CA 1
ATOM 721 C C . PRO A 1 86 ? -6.924 10.085 14.952 1.00 83.25 86 PRO A C 1
ATOM 723 O O . PRO A 1 86 ? -7.882 9.868 14.226 1.00 83.25 86 PRO A O 1
ATOM 726 N N . ASN A 1 87 ? -5.692 9.665 14.647 1.00 87.69 87 ASN A N 1
ATOM 727 C CA . ASN A 1 87 ? -5.303 8.903 13.455 1.00 87.69 87 ASN A CA 1
ATOM 728 C C . ASN A 1 87 ? -4.968 7.428 13.769 1.00 87.69 87 ASN A C 1
ATOM 730 O O . ASN A 1 87 ? -4.059 6.854 13.161 1.00 87.69 87 ASN A O 1
ATOM 734 N N . ILE A 1 88 ? -5.660 6.832 14.747 1.00 90.62 88 ILE A N 1
ATOM 735 C CA . ILE A 1 88 ? -5.380 5.485 15.268 1.00 90.62 88 ILE A CA 1
ATOM 736 C C . ILE A 1 88 ? -5.314 4.410 14.175 1.00 90.62 88 ILE A C 1
ATOM 738 O O . ILE A 1 88 ? -4.430 3.561 14.211 1.00 90.62 88 ILE A O 1
ATOM 742 N N . THR A 1 89 ? -6.158 4.486 13.147 1.00 94.06 89 THR A N 1
ATOM 743 C CA . THR A 1 89 ? -6.198 3.498 12.059 1.00 94.06 89 THR A CA 1
ATOM 744 C C . THR A 1 89 ? -4.920 3.488 11.238 1.00 94.06 89 THR A C 1
ATOM 746 O O . THR A 1 89 ? -4.389 2.427 10.912 1.00 94.06 89 THR A O 1
ATOM 749 N N . VAL A 1 90 ? -4.374 4.673 10.955 1.00 91.50 90 VAL A N 1
ATOM 750 C CA . VAL A 1 90 ? -3.068 4.807 10.298 1.00 91.50 90 VAL A CA 1
ATOM 751 C C . VAL A 1 90 ? -1.965 4.244 11.193 1.00 91.50 90 VAL A C 1
ATOM 753 O O . VAL A 1 90 ? -1.085 3.543 10.701 1.00 91.50 90 VAL A O 1
ATOM 756 N N . ILE A 1 91 ? -2.010 4.517 12.500 1.00 91.69 91 ILE A N 1
ATOM 757 C CA . ILE A 1 91 ? -1.014 4.015 13.458 1.00 91.69 91 ILE A CA 1
ATOM 758 C C . ILE A 1 91 ? -1.048 2.485 13.528 1.00 91.69 91 ILE A C 1
ATOM 760 O O . ILE A 1 91 ? -0.001 1.855 13.398 1.00 91.69 91 ILE A O 1
ATOM 764 N N . ALA A 1 92 ? -2.229 1.883 13.660 1.00 95.00 92 ALA A N 1
ATOM 765 C CA . ALA A 1 92 ? -2.387 0.434 13.725 1.00 95.00 92 ALA A CA 1
ATOM 766 C C . ALA A 1 92 ? -1.884 -0.258 12.445 1.00 95.00 92 ALA A C 1
ATOM 768 O O . ALA A 1 92 ? -1.156 -1.247 12.519 1.00 95.00 92 ALA A O 1
ATOM 769 N N . LEU A 1 93 ? -2.185 0.305 11.266 1.00 95.44 93 LEU A N 1
ATOM 770 C CA . LEU A 1 93 ? -1.660 -0.194 9.989 1.00 95.44 93 LEU A CA 1
ATOM 771 C C . LEU A 1 93 ? -0.134 -0.095 9.891 1.00 95.44 93 LEU A C 1
ATOM 773 O O . LEU A 1 93 ? 0.500 -1.006 9.358 1.00 95.44 93 LEU A O 1
ATOM 777 N N . ARG A 1 94 ? 0.470 0.983 10.401 1.00 93.75 94 ARG A N 1
ATOM 778 C CA . ARG A 1 94 ? 1.933 1.122 10.450 1.00 93.75 94 ARG A CA 1
ATOM 779 C C . ARG A 1 94 ? 2.569 0.082 11.360 1.00 93.75 94 ARG A C 1
ATOM 781 O O . ARG A 1 94 ? 3.538 -0.552 10.962 1.00 93.75 94 ARG A O 1
ATOM 788 N N . GLN A 1 95 ? 1.995 -0.154 12.539 1.00 94.38 95 GLN A N 1
ATOM 789 C CA . GLN A 1 95 ? 2.501 -1.176 13.459 1.00 94.38 95 GLN A CA 1
ATOM 790 C C . GLN A 1 95 ? 2.390 -2.591 12.871 1.00 94.38 95 GLN A C 1
ATOM 792 O O . GLN A 1 95 ? 3.340 -3.365 12.967 1.00 94.38 95 GLN A O 1
ATOM 797 N N . LEU A 1 96 ? 1.284 -2.917 12.192 1.00 95.69 96 LEU A N 1
ATOM 798 C CA . LEU A 1 96 ? 1.190 -4.168 11.432 1.00 95.69 96 LEU A CA 1
ATOM 799 C C . LEU A 1 96 ? 2.226 -4.225 10.306 1.00 95.69 96 LEU A C 1
ATOM 801 O O . LEU A 1 96 ? 2.856 -5.257 10.100 1.00 95.69 96 LEU A O 1
ATOM 805 N N . THR A 1 97 ? 2.460 -3.112 9.610 1.00 96.31 97 THR A N 1
ATOM 806 C CA . THR A 1 97 ? 3.469 -3.067 8.546 1.00 96.31 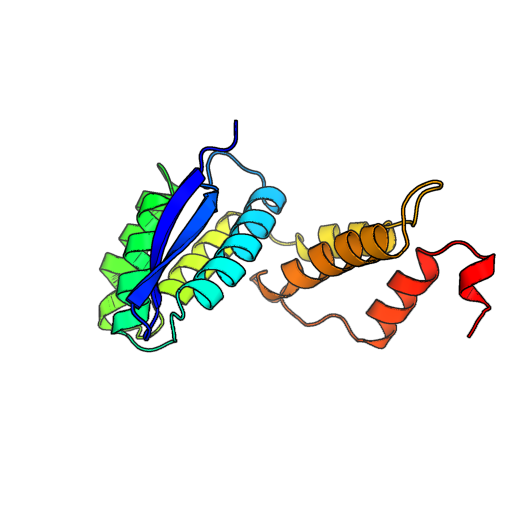97 THR A CA 1
ATOM 807 C C . THR A 1 97 ? 4.877 -3.299 9.078 1.00 96.31 97 THR A C 1
ATOM 809 O O . THR A 1 97 ? 5.610 -4.071 8.471 1.00 96.31 97 THR A O 1
ATOM 812 N N . ALA A 1 98 ? 5.228 -2.746 10.239 1.00 94.69 98 ALA A N 1
ATOM 813 C CA . ALA A 1 98 ? 6.488 -3.037 10.925 1.00 94.69 98 ALA A CA 1
ATOM 814 C C . ALA A 1 98 ? 6.634 -4.520 11.315 1.00 94.69 98 ALA A C 1
ATOM 816 O O . ALA A 1 98 ? 7.736 -5.061 11.306 1.00 94.69 98 ALA A O 1
ATOM 817 N N . ARG A 1 99 ? 5.529 -5.204 11.639 1.00 94.06 99 ARG A N 1
ATOM 818 C CA . ARG A 1 99 ? 5.536 -6.642 11.948 1.00 94.06 99 ARG A CA 1
ATOM 819 C C . ARG A 1 99 ? 5.756 -7.500 10.699 1.00 94.06 99 ARG A C 1
ATOM 821 O O . ARG A 1 99 ? 6.488 -8.485 10.762 1.00 94.06 99 ARG A O 1
ATOM 828 N N . HIS A 1 100 ? 5.115 -7.140 9.588 1.00 95.75 100 HIS A N 1
ATOM 829 C CA . HIS A 1 100 ? 5.195 -7.885 8.326 1.00 95.75 100 HIS A CA 1
ATOM 830 C C . HIS A 1 100 ? 6.459 -7.581 7.525 1.00 95.75 100 HIS A C 1
ATOM 832 O O . HIS A 1 100 ? 6.949 -8.452 6.814 1.00 95.75 100 HIS A O 1
ATOM 838 N N . CYS A 1 101 ? 6.990 -6.363 7.630 1.00 95.81 101 CYS A N 1
ATOM 839 C CA . CYS A 1 101 ? 8.185 -5.916 6.920 1.00 95.81 101 CYS A CA 1
ATOM 840 C C . CYS A 1 101 ? 9.373 -5.886 7.890 1.00 95.81 101 CYS A C 1
ATOM 842 O O . CYS A 1 101 ? 9.521 -4.910 8.628 1.00 95.81 101 CYS A O 1
ATOM 844 N N . PRO A 1 102 ? 10.225 -6.927 7.911 1.00 90.19 102 PRO A N 1
ATOM 845 C CA . PRO A 1 102 ? 11.413 -6.918 8.756 1.00 90.19 102 PRO A CA 1
ATOM 846 C C . PRO A 1 102 ? 12.366 -5.777 8.360 1.00 90.19 102 PRO A C 1
ATOM 848 O O . PRO A 1 102 ? 12.298 -5.279 7.230 1.00 90.19 102 PRO A O 1
ATOM 851 N N . PRO A 1 103 ? 13.301 -5.381 9.243 1.00 91.12 103 PRO A N 1
ATOM 852 C CA . PRO A 1 103 ? 14.415 -4.529 8.843 1.00 91.12 103 PRO A CA 1
ATOM 853 C C . PRO A 1 103 ? 15.109 -5.086 7.595 1.00 91.12 103 PRO A C 1
ATOM 855 O O . PRO A 1 103 ? 15.149 -6.299 7.398 1.00 91.12 103 PRO A O 1
ATOM 858 N N . GLU A 1 104 ? 15.662 -4.200 6.775 1.00 93.00 104 GLU A N 1
ATOM 859 C CA . GLU A 1 104 ? 16.303 -4.474 5.484 1.00 93.00 104 GLU A CA 1
ATOM 860 C C . GLU A 1 104 ? 15.332 -4.738 4.319 1.00 93.00 104 GLU A C 1
ATOM 862 O O . GLU A 1 104 ? 15.774 -4.915 3.178 1.00 93.00 104 GLU A O 1
ATOM 867 N N . THR A 1 105 ? 14.011 -4.668 4.541 1.00 95.88 105 THR A N 1
ATOM 868 C CA . THR A 1 105 ? 13.006 -4.795 3.467 1.00 95.88 105 THR A CA 1
ATOM 869 C C . THR A 1 105 ? 13.226 -3.754 2.368 1.00 95.88 105 THR A C 1
ATOM 871 O O . THR A 1 105 ? 13.100 -4.065 1.178 1.00 95.88 105 THR A O 1
ATOM 874 N N . ARG A 1 106 ? 13.631 -2.525 2.723 1.00 96.38 106 ARG A N 1
ATOM 875 C CA . ARG A 1 106 ? 14.021 -1.511 1.728 1.00 96.38 106 ARG A CA 1
ATOM 876 C C . ARG A 1 106 ? 15.148 -1.989 0.826 1.00 96.38 106 ARG A C 1
ATOM 878 O O . ARG A 1 106 ? 15.076 -1.749 -0.374 1.00 96.38 106 ARG A O 1
ATOM 885 N N . GLY A 1 107 ? 16.175 -2.630 1.380 1.00 95.81 107 GLY A N 1
ATOM 886 C CA . GLY A 1 107 ? 17.312 -3.134 0.607 1.00 95.81 107 GLY A CA 1
ATOM 887 C C . GLY A 1 107 ? 16.848 -4.102 -0.478 1.00 95.81 107 GLY A C 1
ATOM 888 O O . GLY A 1 107 ? 17.139 -3.897 -1.655 1.00 95.81 107 GLY A O 1
ATOM 889 N N . VAL A 1 108 ? 16.005 -5.064 -0.096 1.00 96.25 108 VAL A N 1
ATOM 890 C CA . VAL A 1 108 ? 15.412 -6.036 -1.026 1.00 96.25 108 VAL A CA 1
ATOM 891 C C . VAL A 1 108 ? 14.574 -5.343 -2.107 1.00 96.25 108 VAL A C 1
ATOM 893 O O . VAL A 1 108 ? 14.721 -5.645 -3.291 1.00 96.25 108 VAL A O 1
ATOM 896 N N . LEU A 1 109 ? 13.732 -4.370 -1.740 1.00 96.25 109 LEU A N 1
ATOM 897 C CA . LEU A 1 109 ? 12.941 -3.598 -2.709 1.00 96.25 109 LEU A CA 1
ATOM 898 C C . LEU A 1 109 ? 13.807 -2.781 -3.674 1.00 96.25 109 LEU A C 1
ATOM 900 O O . LEU A 1 109 ? 13.486 -2.688 -4.861 1.00 96.25 109 LEU A O 1
ATOM 904 N N . MET A 1 110 ? 14.896 -2.187 -3.188 1.00 97.25 110 MET A N 1
ATOM 905 C CA . MET A 1 110 ? 15.836 -1.433 -4.017 1.00 97.25 110 MET A CA 1
ATOM 906 C C . MET A 1 110 ? 16.582 -2.352 -4.988 1.00 97.25 110 MET A C 1
ATOM 908 O O . MET A 1 110 ? 16.721 -2.005 -6.162 1.00 97.25 110 MET A O 1
ATOM 912 N N . ASP A 1 111 ? 16.993 -3.538 -4.543 1.00 96.94 111 ASP A N 1
ATOM 913 C CA . ASP A 1 111 ? 17.605 -4.552 -5.404 1.00 96.94 111 ASP A CA 1
ATOM 914 C C . ASP A 1 111 ? 16.643 -5.012 -6.500 1.00 96.94 111 ASP A C 1
ATOM 916 O O . ASP A 1 111 ? 17.017 -5.068 -7.675 1.00 96.94 111 ASP A O 1
ATOM 920 N N . GLU A 1 112 ? 15.378 -5.258 -6.156 1.00 96.19 112 GLU A N 1
ATOM 921 C CA . GLU A 1 112 ? 14.352 -5.576 -7.144 1.00 96.19 112 GLU A CA 1
ATOM 922 C C . GLU A 1 112 ? 14.147 -4.436 -8.151 1.00 96.19 112 GLU A C 1
ATOM 924 O O . GLU A 1 112 ? 14.146 -4.684 -9.359 1.00 96.19 112 GLU A O 1
ATOM 929 N N . LEU A 1 113 ? 14.031 -3.186 -7.685 1.00 96.62 113 LEU A N 1
ATOM 930 C CA . LEU A 1 113 ? 13.907 -1.998 -8.541 1.00 96.62 113 LEU A CA 1
ATOM 931 C C . LEU A 1 113 ? 15.069 -1.889 -9.534 1.00 96.62 113 LEU A C 1
ATOM 933 O O . LEU A 1 113 ? 14.851 -1.615 -10.717 1.00 96.62 113 LEU A O 1
ATOM 937 N N . MET A 1 114 ? 16.297 -2.153 -9.083 1.00 96.00 114 MET A N 1
ATOM 938 C CA . MET A 1 114 ? 17.489 -2.161 -9.934 1.00 96.00 114 MET A CA 1
ATOM 939 C C . MET A 1 114 ? 17.495 -3.306 -10.951 1.00 96.00 114 MET A C 1
ATOM 941 O O . MET A 1 114 ? 18.172 -3.201 -11.981 1.00 96.00 114 MET A O 1
ATOM 945 N N . GLN A 1 115 ? 16.754 -4.385 -10.701 1.00 95.56 115 GLN A N 1
ATOM 946 C CA . GLN A 1 115 ? 16.678 -5.574 -11.550 1.00 95.56 115 GLN A CA 1
ATOM 947 C C . GLN A 1 115 ? 15.455 -5.604 -12.476 1.00 95.56 115 GLN A C 1
ATOM 949 O O . GLN A 1 115 ? 15.440 -6.413 -13.406 1.00 95.56 115 GLN A O 1
ATOM 954 N N . VAL A 1 116 ? 14.462 -4.721 -12.309 1.00 95.31 116 VAL A N 1
ATOM 955 C CA . VAL A 1 116 ? 13.317 -4.659 -13.234 1.00 95.31 116 VAL A CA 1
ATOM 956 C C . VAL A 1 116 ? 13.814 -4.359 -14.650 1.00 95.31 116 VAL A C 1
ATOM 958 O O . VAL A 1 116 ? 14.524 -3.383 -14.902 1.00 95.31 116 VAL A O 1
ATOM 961 N N . ARG A 1 117 ? 13.444 -5.209 -15.608 1.00 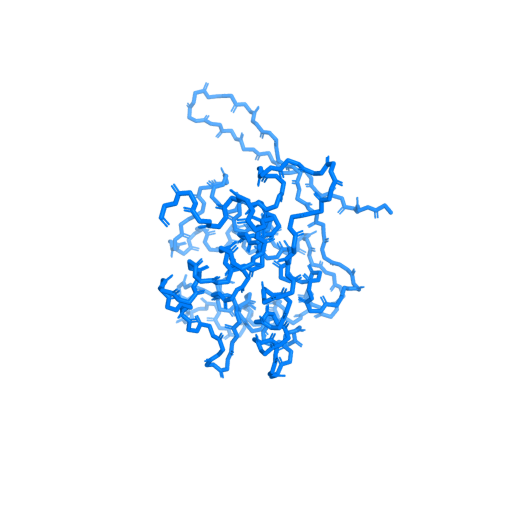94.88 117 ARG A N 1
ATOM 962 C CA . ARG A 1 117 ? 13.786 -5.050 -17.027 1.00 94.88 117 ARG A CA 1
ATOM 963 C C . ARG A 1 117 ? 12.531 -5.131 -17.878 1.00 94.88 117 ARG A C 1
ATOM 965 O O . ARG A 1 117 ? 11.701 -6.023 -17.692 1.00 94.88 117 ARG A O 1
ATOM 972 N N . LYS A 1 118 ? 12.424 -4.269 -18.889 1.00 94.69 118 LYS A N 1
ATOM 973 C CA . LYS A 1 118 ? 11.416 -4.418 -19.938 1.00 94.69 118 LYS A CA 1
ATOM 974 C C . LYS A 1 118 ? 11.748 -5.660 -20.769 1.00 94.69 118 LYS A C 1
ATOM 976 O O . LYS A 1 118 ? 12.637 -5.648 -21.619 1.00 94.69 118 LYS A O 1
ATOM 981 N N . LYS A 1 119 ? 10.991 -6.732 -20.555 1.00 90.75 119 LYS A N 1
ATOM 982 C CA . LYS A 1 119 ? 11.134 -7.987 -21.300 1.00 90.75 119 LYS A CA 1
ATOM 983 C C . LYS A 1 119 ? 10.717 -7.819 -22.772 1.00 90.75 119 LYS A C 1
ATOM 985 O O . LYS A 1 119 ? 9.963 -6.914 -23.158 1.00 90.75 119 LYS A O 1
ATOM 990 N N . LYS A 1 120 ? 11.212 -8.713 -23.631 1.00 87.38 120 LYS A N 1
ATOM 991 C CA . LYS A 1 120 ? 10.733 -8.818 -25.017 1.00 87.38 120 LYS A CA 1
ATOM 992 C C . LYS A 1 120 ? 9.256 -9.226 -24.992 1.00 87.38 120 LYS A C 1
ATOM 994 O O . LYS A 1 120 ? 8.889 -10.143 -24.269 1.00 87.38 120 LYS A O 1
ATOM 999 N N . GLY A 1 121 ? 8.418 -8.534 -25.760 1.00 87.75 121 GLY A N 1
ATOM 1000 C C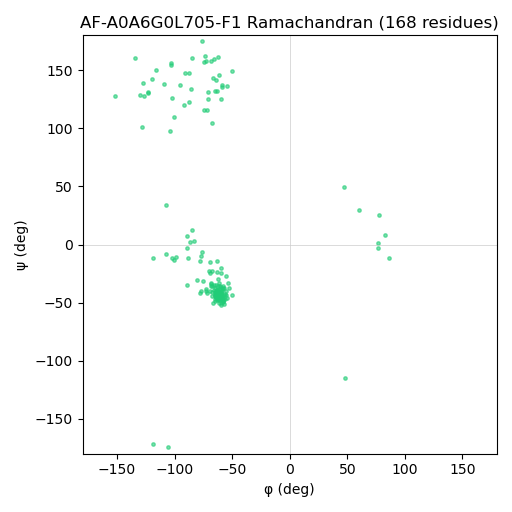A . GLY A 1 121 ? 6.976 -8.799 -25.817 1.00 87.75 121 GLY A CA 1
ATOM 1001 C C . GLY A 1 121 ? 6.128 -8.099 -24.749 1.00 87.75 121 GLY A C 1
ATOM 1002 O O . GLY A 1 121 ? 4.917 -8.049 -24.923 1.00 87.75 121 GLY A O 1
ATOM 1003 N N . THR A 1 122 ? 6.718 -7.493 -23.710 1.00 91.81 122 THR A N 1
ATOM 1004 C CA . THR A 1 122 ? 5.960 -6.624 -22.792 1.00 91.81 122 THR A CA 1
ATOM 1005 C C . THR A 1 122 ? 5.914 -5.191 -23.307 1.00 91.81 122 THR A C 1
ATOM 1007 O O . THR A 1 122 ? 6.846 -4.695 -23.959 1.00 91.81 122 THR A O 1
ATOM 1010 N N . SER A 1 123 ? 4.812 -4.509 -23.025 1.00 92.50 123 SER A N 1
ATOM 1011 C CA . SER A 1 123 ? 4.652 -3.091 -23.329 1.00 92.50 123 SER A CA 1
ATOM 1012 C C . SER A 1 123 ? 5.456 -2.222 -22.358 1.00 92.50 123 SER A C 1
ATOM 1014 O O . SER A 1 123 ? 5.731 -2.610 -21.221 1.00 92.50 123 SER A O 1
ATOM 1016 N N . VAL A 1 124 ? 5.793 -0.998 -22.780 1.00 93.06 124 VAL A N 1
ATOM 1017 C CA . VAL A 1 124 ? 6.385 0.003 -21.873 1.00 93.06 124 VAL A CA 1
ATOM 1018 C C . VAL A 1 124 ? 5.450 0.264 -20.694 1.00 93.06 124 VAL A C 1
ATOM 1020 O O . VAL A 1 124 ? 5.910 0.360 -19.568 1.00 93.06 124 VAL A O 1
ATOM 1023 N N . ARG A 1 125 ? 4.130 0.284 -20.926 1.00 94.62 125 ARG A N 1
ATOM 1024 C CA . ARG A 1 125 ? 3.122 0.485 -19.879 1.00 94.62 125 ARG A CA 1
ATOM 1025 C C . ARG A 1 125 ? 3.179 -0.584 -18.786 1.00 94.62 125 ARG A C 1
ATOM 1027 O O . ARG A 1 125 ? 3.034 -0.246 -17.616 1.00 94.62 125 ARG A O 1
ATOM 1034 N N . GLU A 1 126 ? 3.357 -1.851 -19.150 1.00 94.50 126 GLU A N 1
ATOM 1035 C CA . GLU A 1 126 ? 3.469 -2.945 -18.177 1.00 94.50 126 GLU A CA 1
ATOM 1036 C C . GLU A 1 126 ? 4.751 -2.836 -17.361 1.00 94.50 126 GLU A C 1
ATOM 1038 O O . GLU A 1 126 ? 4.683 -2.918 -16.137 1.00 94.50 126 GLU A O 1
ATOM 1043 N N . TYR A 1 127 ? 5.877 -2.554 -18.022 1.00 95.75 127 TYR A N 1
ATOM 1044 C CA . TYR A 1 127 ? 7.143 -2.264 -17.351 1.00 95.75 127 TYR A CA 1
ATOM 1045 C C . TYR A 1 127 ? 7.015 -1.072 -16.388 1.00 95.75 127 TYR A C 1
ATOM 1047 O O . TYR A 1 127 ? 7.366 -1.179 -15.216 1.00 95.75 127 TYR A O 1
ATOM 1055 N N . SER A 1 128 ? 6.425 0.045 -16.838 1.00 96.06 128 SER A N 1
ATOM 1056 C CA . SER A 1 128 ? 6.204 1.215 -15.985 1.00 96.06 128 SER A CA 1
ATOM 1057 C C . SER A 1 128 ? 5.311 0.905 -14.795 1.00 96.06 128 SER A C 1
ATOM 1059 O O . SER A 1 128 ? 5.503 1.482 -13.729 1.00 96.06 128 SER A O 1
ATOM 1061 N N . ARG A 1 129 ? 4.305 0.043 -14.972 1.00 95.56 129 ARG A N 1
ATOM 1062 C CA . ARG A 1 129 ? 3.409 -0.360 -13.889 1.00 95.56 129 ARG A CA 1
ATOM 1063 C C . ARG A 1 129 ? 4.170 -1.161 -12.840 1.00 95.56 129 ARG A C 1
ATOM 1065 O O . ARG A 1 129 ? 4.085 -0.804 -11.677 1.00 95.56 129 ARG A O 1
ATOM 1072 N N . GLU A 1 130 ? 4.923 -2.180 -13.248 1.00 95.62 130 GLU A N 1
ATOM 1073 C CA . GLU A 1 130 ? 5.732 -3.007 -12.341 1.00 95.62 130 GLU A CA 1
ATOM 1074 C C . GLU A 1 130 ? 6.728 -2.154 -11.545 1.00 95.62 130 GLU A C 1
ATOM 1076 O O . GLU A 1 130 ? 6.712 -2.168 -10.315 1.00 95.62 130 GLU A O 1
ATOM 1081 N N . PHE A 1 131 ? 7.500 -1.316 -12.241 1.00 97.31 131 PHE A N 1
ATOM 1082 C CA . PHE A 1 131 ? 8.478 -0.430 -11.616 1.00 97.31 131 PHE A CA 1
ATOM 1083 C C . PHE A 1 131 ? 7.831 0.550 -10.622 1.00 97.31 131 PHE A C 1
ATOM 1085 O O . PHE A 1 131 ? 8.290 0.703 -9.491 1.00 97.31 131 PHE A O 1
ATOM 1092 N N . ARG A 1 132 ? 6.724 1.202 -11.010 1.00 96.44 132 ARG A N 1
ATOM 1093 C CA . ARG A 1 132 ? 6.014 2.141 -10.126 1.00 96.44 132 ARG A CA 1
ATOM 1094 C C . ARG A 1 132 ? 5.349 1.446 -8.947 1.00 96.44 132 ARG A C 1
ATOM 1096 O O . ARG A 1 132 ? 5.260 2.055 -7.889 1.00 96.44 132 ARG A O 1
ATOM 1103 N N . THR A 1 133 ? 4.866 0.217 -9.111 1.00 96.00 133 THR A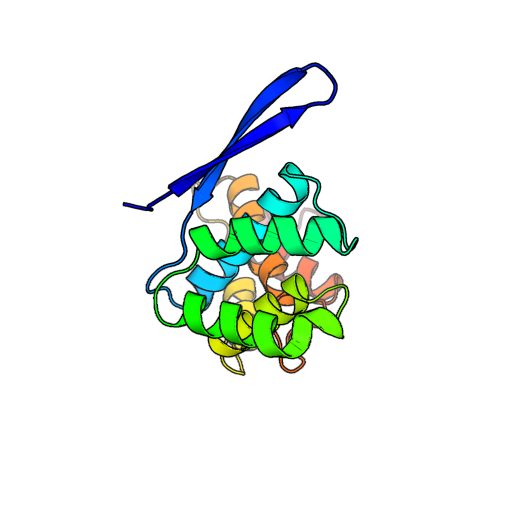 N 1
ATOM 1104 C CA . THR A 1 133 ? 4.286 -0.553 -8.007 1.00 96.00 133 THR A CA 1
ATOM 1105 C C . THR A 1 133 ? 5.327 -0.791 -6.920 1.00 96.00 133 THR A C 1
ATOM 1107 O O . THR A 1 133 ? 5.040 -0.474 -5.772 1.00 96.00 133 THR A O 1
ATOM 1110 N N . LEU A 1 134 ? 6.536 -1.239 -7.273 1.00 96.69 134 LEU A N 1
ATOM 1111 C CA . LEU A 1 134 ? 7.627 -1.417 -6.305 1.00 96.69 134 LEU A CA 1
ATOM 1112 C C . LEU A 1 134 ? 8.017 -0.093 -5.636 1.00 96.69 134 LEU A C 1
ATOM 1114 O O . LEU A 1 134 ? 8.105 -0.017 -4.415 1.00 96.69 134 LEU A O 1
ATOM 1118 N N . LEU A 1 135 ? 8.156 0.985 -6.415 1.00 96.69 135 LEU A N 1
ATOM 1119 C CA . LEU A 1 135 ? 8.492 2.305 -5.871 1.00 96.69 135 LEU A CA 1
ATOM 1120 C C . LEU A 1 135 ? 7.438 2.810 -4.869 1.00 96.69 135 LEU A C 1
ATOM 1122 O O . LEU A 1 135 ? 7.781 3.413 -3.855 1.00 96.69 135 LEU A O 1
ATOM 1126 N N . ARG A 1 136 ? 6.152 2.547 -5.133 1.00 96.38 136 ARG A N 1
ATOM 1127 C CA . ARG A 1 136 ? 5.040 2.933 -4.251 1.00 96.38 136 ARG A CA 1
ATOM 1128 C C . ARG A 1 136 ? 5.001 2.146 -2.939 1.00 96.38 136 ARG A C 1
ATOM 1130 O O . ARG A 1 136 ? 4.297 2.588 -2.040 1.00 96.38 136 ARG A O 1
ATOM 1137 N N . MET A 1 137 ? 5.715 1.027 -2.810 1.00 97.12 137 MET A N 1
ATOM 1138 C CA . MET A 1 137 ? 5.779 0.261 -1.557 1.00 97.12 137 MET A CA 1
ATOM 1139 C C . MET A 1 137 ? 6.665 0.938 -0.507 1.00 97.12 137 MET A C 1
ATOM 1141 O O . MET A 1 137 ? 6.377 0.851 0.681 1.00 97.12 137 MET A O 1
ATOM 1145 N N . ILE A 1 138 ? 7.708 1.650 -0.943 1.00 96.56 138 ILE A N 1
ATOM 1146 C CA . ILE A 1 138 ? 8.735 2.226 -0.064 1.00 96.56 138 ILE A CA 1
ATOM 1147 C C . ILE A 1 138 ? 8.162 3.129 1.043 1.00 96.56 138 ILE A C 1
ATOM 1149 O O . ILE A 1 138 ? 8.544 2.943 2.194 1.00 96.56 138 ILE A O 1
ATOM 1153 N N . PRO A 1 139 ? 7.227 4.062 0.774 1.00 95.25 139 PRO A N 1
ATOM 1154 C CA . PRO A 1 139 ? 6.705 4.950 1.815 1.00 95.25 139 PRO A CA 1
ATOM 1155 C C . PRO A 1 139 ? 5.945 4.250 2.951 1.00 95.25 139 PRO A C 1
ATOM 1157 O O . PRO A 1 139 ? 5.663 4.891 3.960 1.00 95.25 139 PRO A O 1
ATOM 1160 N N . PHE A 1 140 ? 5.574 2.977 2.779 1.00 95.06 140 PHE A N 1
ATOM 1161 C CA . PHE A 1 140 ? 4.884 2.191 3.803 1.00 95.06 140 PHE A CA 1
ATOM 1162 C C . PHE A 1 140 ? 5.837 1.464 4.747 1.00 95.06 140 PHE A C 1
ATOM 1164 O O . PHE A 1 140 ? 5.384 0.945 5.760 1.00 95.06 140 PHE A O 1
ATOM 1171 N N . LEU A 1 141 ? 7.131 1.409 4.428 1.00 95.44 141 LEU A N 1
ATOM 1172 C CA . LEU A 1 141 ? 8.107 0.782 5.308 1.00 95.44 141 LEU A CA 1
ATOM 1173 C C . LEU A 1 141 ? 8.235 1.566 6.623 1.00 95.44 141 LEU A C 1
ATOM 1175 O O . LEU A 1 141 ? 7.893 2.744 6.718 1.00 95.44 141 LEU A O 1
ATOM 1179 N N . GLU A 1 142 ? 8.742 0.911 7.656 1.00 92.50 142 GLU A N 1
ATOM 1180 C CA . GLU A 1 142 ? 8.936 1.520 8.973 1.00 92.50 142 GLU A CA 1
ATOM 1181 C C . GLU A 1 142 ? 10.423 1.505 9.351 1.00 92.50 142 GLU A C 1
ATOM 1183 O O . GLU A 1 142 ? 11.279 1.233 8.516 1.00 92.50 142 GLU A O 1
ATOM 1188 N N . HIS A 1 143 ? 10.772 1.869 10.586 1.00 86.88 143 HIS A N 1
ATOM 1189 C CA . HIS A 1 143 ? 12.160 1.810 11.082 1.00 86.88 143 HIS A CA 1
ATOM 1190 C C . HIS A 1 143 ? 13.178 2.671 10.305 1.00 86.88 143 HIS A C 1
ATOM 1192 O O . HIS A 1 143 ? 14.363 2.353 10.259 1.00 86.88 143 HIS A O 1
ATOM 1198 N N . GLY A 1 144 ? 12.731 3.788 9.722 1.00 87.44 144 GLY A N 1
ATOM 1199 C CA . GLY A 1 144 ? 13.587 4.681 8.927 1.00 87.44 144 GLY A CA 1
ATOM 1200 C C . GLY A 1 144 ? 13.782 4.225 7.479 1.00 87.44 144 GLY A C 1
ATOM 1201 O O . GLY A 1 144 ? 14.557 4.821 6.739 1.00 87.44 144 GLY A O 1
ATOM 1202 N N . GLU A 1 145 ? 13.058 3.196 7.043 1.00 92.44 145 GLU A N 1
ATOM 1203 C CA . GLU A 1 145 ? 13.169 2.649 5.692 1.00 92.44 145 GLU A CA 1
ATOM 1204 C C . GLU A 1 145 ? 12.234 3.307 4.663 1.00 92.44 145 GLU A C 1
ATOM 1206 O O . GLU A 1 145 ? 12.301 2.990 3.473 1.00 92.44 145 GLU A O 1
ATOM 1211 N N . ASN A 1 146 ? 11.385 4.249 5.079 1.00 94.19 146 ASN A N 1
ATOM 1212 C CA . ASN A 1 146 ? 10.380 4.913 4.236 1.00 94.19 146 ASN A CA 1
ATOM 1213 C C . ASN A 1 146 ? 10.851 6.173 3.509 1.00 94.19 146 ASN A C 1
ATOM 1215 O O . ASN A 1 146 ? 10.041 6.856 2.876 1.00 94.19 146 ASN A O 1
ATOM 1219 N N . GLU A 1 147 ? 12.141 6.494 3.562 1.00 94.38 147 GLU A N 1
ATOM 1220 C CA . GLU A 1 147 ? 12.663 7.670 2.875 1.00 94.38 147 GLU A CA 1
ATOM 1221 C C . GLU A 1 147 ? 12.392 7.609 1.367 1.00 94.38 147 GLU A C 1
ATOM 1223 O O . GLU A 1 147 ? 12.608 6.586 0.706 1.00 94.38 147 GLU A O 1
ATOM 1228 N N . ALA A 1 148 ? 11.938 8.725 0.796 1.00 92.81 148 ALA A N 1
ATOM 1229 C CA . ALA A 1 148 ? 11.708 8.809 -0.638 1.00 92.81 148 ALA A CA 1
ATOM 1230 C C . ALA A 1 148 ? 13.006 8.523 -1.409 1.00 92.81 148 ALA A C 1
ATOM 1232 O O . ALA A 1 148 ? 14.080 9.010 -1.057 1.00 92.81 148 ALA A O 1
ATOM 1233 N N . VAL A 1 149 ? 12.907 7.733 -2.479 1.00 95.44 149 VAL A N 1
ATOM 1234 C CA . VAL A 1 149 ? 14.049 7.511 -3.372 1.00 95.44 149 VAL A CA 1
ATOM 1235 C C . VAL A 1 149 ? 14.308 8.801 -4.157 1.00 95.44 149 VAL A C 1
ATOM 1237 O O . VAL A 1 149 ? 13.355 9.342 -4.728 1.00 95.44 149 VAL A O 1
ATOM 1240 N N . PRO A 1 150 ? 15.557 9.298 -4.226 1.00 95.94 150 PRO A N 1
ATOM 1241 C CA . PRO A 1 150 ? 15.878 10.492 -4.999 1.00 95.94 150 PRO A CA 1
ATOM 1242 C C . PRO A 1 150 ? 15.430 10.363 -6.456 1.00 95.94 150 PRO A C 1
ATOM 1244 O O . PRO A 1 150 ? 15.668 9.341 -7.101 1.00 95.94 150 PRO A O 1
ATOM 1247 N N . GLU A 1 151 ? 14.822 11.414 -7.008 1.00 95.69 151 GLU A N 1
ATOM 1248 C CA . GLU A 1 151 ? 14.274 11.392 -8.372 1.00 95.69 151 GLU A CA 1
ATOM 1249 C C . GLU A 1 151 ? 15.327 10.998 -9.419 1.00 95.69 151 GLU A C 1
ATOM 1251 O O . GLU A 1 151 ? 15.053 10.186 -10.302 1.00 95.69 151 GLU A O 1
ATOM 1256 N N . ALA A 1 152 ? 16.559 11.496 -9.277 1.00 96.19 152 ALA A N 1
ATOM 1257 C CA . ALA A 1 152 ? 17.670 11.139 -10.156 1.00 96.19 152 ALA A CA 1
ATOM 1258 C C . ALA A 1 152 ? 17.962 9.626 -10.157 1.00 96.19 152 ALA A C 1
ATOM 1260 O O . ALA A 1 152 ? 18.237 9.047 -11.211 1.00 96.19 152 ALA A O 1
ATOM 1261 N N . ASP A 1 153 ? 17.858 8.968 -9.000 1.00 96.19 153 ASP A N 1
ATOM 1262 C CA . ASP A 1 153 ? 18.052 7.523 -8.882 1.00 96.19 153 ASP A CA 1
ATOM 1263 C C . ASP A 1 153 ? 16.868 6.757 -9.479 1.00 96.19 153 ASP A C 1
ATOM 1265 O O . ASP A 1 153 ? 17.076 5.778 -10.197 1.00 96.19 153 ASP A O 1
ATOM 1269 N N . VAL A 1 154 ? 15.636 7.230 -9.258 1.00 96.69 154 VAL A N 1
ATOM 1270 C CA . VAL A 1 154 ? 14.422 6.667 -9.873 1.00 96.69 154 VAL A CA 1
ATOM 1271 C C . VAL A 1 154 ? 14.528 6.697 -11.398 1.00 96.69 154 VAL A C 1
ATOM 1273 O O . VAL A 1 154 ? 14.316 5.673 -12.050 1.00 96.69 154 VAL A O 1
ATOM 1276 N N . VAL A 1 155 ? 14.903 7.844 -11.974 1.00 95.25 155 VAL A N 1
ATOM 1277 C CA . VAL A 1 155 ? 15.090 8.012 -13.423 1.00 95.25 155 VAL A CA 1
ATOM 1278 C C . VAL A 1 155 ? 16.204 7.103 -13.935 1.00 95.25 155 VAL A C 1
ATOM 1280 O O . VAL A 1 155 ? 16.009 6.408 -14.935 1.00 95.25 155 VAL A O 1
ATOM 1283 N N . ARG A 1 156 ? 17.349 7.051 -13.242 1.00 95.06 156 ARG A N 1
ATOM 1284 C CA . ARG A 1 156 ? 18.479 6.190 -13.618 1.00 95.06 156 ARG A CA 1
ATOM 1285 C C . ARG A 1 156 ? 18.079 4.716 -13.639 1.00 95.06 156 ARG A C 1
ATOM 1287 O O . ARG A 1 156 ? 18.320 4.039 -14.634 1.00 95.06 156 ARG A O 1
ATOM 1294 N N . MET A 1 157 ? 17.443 4.219 -12.578 1.00 96.56 157 MET A N 1
ATOM 1295 C CA . MET A 1 157 ? 16.980 2.829 -12.501 1.00 96.56 157 MET A CA 1
ATOM 1296 C C . MET A 1 157 ? 15.949 2.520 -13.592 1.00 96.56 157 MET A C 1
ATOM 1298 O O . MET A 1 157 ? 16.070 1.510 -14.284 1.00 96.56 157 MET A O 1
ATOM 1302 N N . TYR A 1 158 ? 14.990 3.425 -13.812 1.00 95.75 158 TYR A N 1
ATOM 1303 C CA . TYR A 1 158 ? 13.978 3.265 -14.852 1.00 95.75 158 TYR A CA 1
ATOM 1304 C C . TYR A 1 158 ? 14.589 3.207 -16.260 1.00 95.75 158 TYR A C 1
ATOM 1306 O O . TYR A 1 158 ? 14.181 2.376 -17.075 1.00 95.75 158 TYR A O 1
ATOM 1314 N N . LYS A 1 159 ? 15.574 4.064 -16.558 1.00 94.19 159 LYS A N 1
ATOM 1315 C CA . LYS A 1 159 ? 16.291 4.083 -17.842 1.00 94.19 159 LYS A CA 1
ATOM 1316 C C . LYS A 1 159 ? 17.090 2.796 -18.039 1.00 94.19 159 LYS A C 1
ATOM 1318 O O . LYS A 1 159 ? 16.928 2.138 -19.062 1.00 94.19 159 LYS A O 1
ATOM 1323 N N . ASN A 1 160 ? 17.857 2.381 -17.032 1.00 94.06 160 ASN A N 1
ATOM 1324 C CA . ASN A 1 160 ? 18.663 1.156 -17.070 1.00 94.06 160 ASN A CA 1
ATOM 1325 C C . ASN A 1 160 ? 17.822 -0.112 -17.293 1.00 94.06 160 ASN A C 1
ATOM 1327 O O . ASN A 1 160 ? 18.334 -1.118 -17.786 1.00 94.06 160 ASN A O 1
ATOM 1331 N N . GLY A 1 161 ? 16.537 -0.077 -16.928 1.00 93.62 161 GLY A N 1
ATOM 1332 C CA . GLY A 1 161 ? 15.618 -1.183 -17.150 1.00 93.62 161 GLY A CA 1
ATOM 1333 C C . GLY A 1 161 ? 15.078 -1.314 -18.583 1.00 93.62 161 GLY A C 1
ATOM 1334 O O . GLY A 1 161 ? 14.519 -2.358 -18.935 1.00 93.62 161 GLY A O 1
ATOM 1335 N N . MET A 1 162 ? 15.231 -0.286 -19.423 1.00 93.75 162 MET A N 1
ATOM 1336 C CA . MET A 1 162 ? 14.753 -0.259 -20.813 1.00 93.75 162 MET A CA 1
ATOM 1337 C C . MET A 1 162 ? 15.757 -0.914 -21.782 1.00 93.75 162 MET A C 1
ATOM 1339 O O . MET A 1 162 ? 16.930 -1.038 -21.447 1.00 93.75 162 MET A O 1
ATOM 1343 N N . PRO A 1 163 ? 15.352 -1.335 -22.995 1.00 89.25 163 PRO A N 1
ATOM 1344 C CA . PRO A 1 163 ? 16.299 -1.769 -24.027 1.00 89.25 163 PRO A CA 1
ATOM 1345 C C . PRO A 1 163 ? 17.248 -0.629 -24.420 1.00 89.25 163 PRO A C 1
ATOM 1347 O O . PRO A 1 163 ? 16.807 0.517 -24.453 1.00 89.25 163 PRO A O 1
ATOM 1350 N N . VAL A 1 164 ? 18.509 -0.939 -24.749 1.00 85.38 164 VAL A N 1
ATOM 1351 C CA . VAL A 1 164 ? 19.569 0.050 -25.062 1.00 85.38 164 VAL A CA 1
ATOM 1352 C C . VAL A 1 164 ? 19.108 1.080 -26.095 1.00 85.38 164 VAL A C 1
ATOM 1354 O O . VAL A 1 164 ? 19.249 2.278 -25.880 1.00 85.38 164 VAL A O 1
ATOM 1357 N N . ASP A 1 165 ? 18.428 0.627 -27.145 1.00 81.69 165 ASP A N 1
ATOM 1358 C CA . ASP A 1 165 ? 17.916 1.457 -28.242 1.00 81.69 165 ASP A CA 1
ATOM 1359 C C . ASP A 1 165 ? 16.931 2.552 -27.775 1.00 81.69 165 ASP A C 1
ATOM 1361 O O . ASP A 1 165 ? 16.687 3.526 -28.481 1.00 81.69 165 ASP A O 1
ATOM 1365 N N . TRP A 1 166 ? 16.343 2.389 -26.586 1.00 79.62 166 TRP A N 1
ATOM 1366 C CA . TRP A 1 166 ? 15.428 3.339 -25.947 1.00 79.62 166 TRP A CA 1
ATOM 1367 C C . TRP A 1 166 ? 16.099 4.161 -24.843 1.00 79.62 166 TRP A C 1
ATOM 1369 O O . TRP A 1 166 ? 15.499 5.117 -24.354 1.00 79.62 166 TRP A O 1
ATOM 1379 N N . GLN A 1 167 ? 17.308 3.789 -24.421 1.00 79.88 167 GLN A N 1
ATOM 1380 C CA . GLN A 1 167 ? 18.070 4.525 -23.417 1.00 79.88 167 GLN A CA 1
ATOM 1381 C C . GLN A 1 167 ? 18.703 5.775 -24.041 1.00 79.88 167 GLN A C 1
ATOM 1383 O O . GLN A 1 167 ? 18.640 6.847 -23.450 1.00 79.88 167 GLN A O 1
ATOM 1388 N N . ASP A 1 168 ? 19.224 5.694 -25.260 1.00 67.50 168 ASP A N 1
ATOM 1389 C CA . ASP A 1 168 ? 19.952 6.814 -25.879 1.00 67.50 168 ASP A CA 1
ATOM 1390 C C . ASP A 1 168 ? 19.051 7.813 -26.627 1.00 67.50 168 ASP A C 1
ATOM 1392 O O . ASP A 1 168 ? 19.536 8.774 -27.217 1.00 67.50 168 ASP A O 1
ATOM 1396 N N . ALA A 1 169 ? 17.729 7.608 -26.603 1.00 56.09 169 ALA A N 1
ATOM 1397 C CA . ALA A 1 169 ? 16.771 8.439 -27.333 1.00 56.09 169 ALA A CA 1
ATOM 1398 C C . ALA A 1 169 ? 16.496 9.822 -26.697 1.00 56.09 169 ALA A C 1
ATOM 1400 O O . ALA A 1 169 ? 15.800 10.624 -27.319 1.00 56.09 169 ALA A O 1
ATOM 1401 N N . TYR A 1 170 ? 17.027 10.104 -25.499 1.00 46.59 170 TYR A N 1
ATOM 1402 C CA . TYR A 1 170 ? 16.947 11.400 -24.806 1.00 46.59 170 TYR A CA 1
ATOM 1403 C C . TYR A 1 170 ? 18.165 11.640 -23.905 1.00 46.59 170 TYR A C 1
ATOM 1405 O O . TYR A 1 170 ? 18.474 10.753 -23.062 1.00 46.59 170 TYR A O 1
#

Mean predicted aligned error: 4.62 Å

Organism: NCBI:txid53985